Protein AF-G2FBQ6-F1 (afdb_monomer_lite)

Secondary structure (DSSP, 8-state):
--------SS--TT---BHHHHHHHHHHHHHTT--HHHHHHHHTS--B--S-HHHHHHHHHTT--

Sequence (65 aa):
MEAFTYYATQIDAGLAPFDWYKHHVVIGAEEARLSEDYRREIAVLASVPDPDLECHRREMAIYVG

pLDDT: mean 95.92, std 4.94, range [64.69, 98.25]

Foldseek 3Di:
DDDDDDDDPDDDPPDFAAPLVLVVVLVVCVVVVPDPVVSVVSNPGDHDHDPPVVVSVVSCCVVVD

Organism: NCBI:txid1049564

Structure (mmCIF, N/CA/C/O backbone):
data_AF-G2FBQ6-F1
#
_entry.id   AF-G2FBQ6-F1
#
loop_
_atom_site.group_PDB
_atom_site.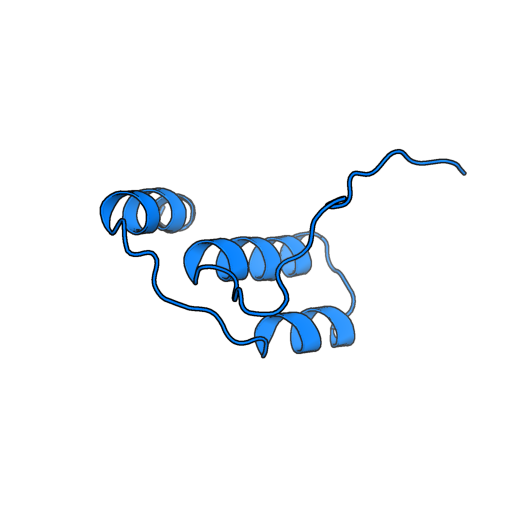id
_atom_site.type_symbol
_atom_site.label_atom_id
_atom_site.label_alt_id
_atom_site.label_comp_id
_atom_site.label_asym_id
_atom_site.label_entity_id
_atom_site.label_seq_id
_atom_site.pdbx_PDB_ins_code
_atom_site.Cartn_x
_atom_site.Cartn_y
_atom_site.Cartn_z
_atom_site.occupancy
_atom_site.B_iso_or_equiv
_atom_site.auth_seq_id
_atom_site.auth_comp_id
_atom_site.auth_asym_id
_atom_site.auth_atom_id
_atom_site.pdbx_PDB_model_num
ATOM 1 N N . MET A 1 1 ? 13.001 11.437 22.501 1.00 76.62 1 MET A N 1
ATOM 2 C CA . MET A 1 1 ? 12.986 11.822 21.075 1.00 76.62 1 MET A CA 1
ATOM 3 C C . MET A 1 1 ? 11.537 12.037 20.699 1.00 76.62 1 MET A C 1
ATOM 5 O O . MET A 1 1 ? 10.719 11.224 21.109 1.00 76.62 1 MET A O 1
ATOM 9 N N . GLU A 1 2 ? 11.228 13.121 19.998 1.00 94.50 2 GLU A N 1
ATOM 10 C CA . GLU A 1 2 ? 9.867 13.466 19.576 1.00 94.50 2 GLU A CA 1
ATOM 11 C C . GLU A 1 2 ? 9.817 13.518 18.049 1.00 94.50 2 GLU A C 1
ATOM 13 O O . GLU A 1 2 ? 10.803 13.888 17.410 1.00 94.50 2 GLU A O 1
ATOM 18 N N . ALA A 1 3 ? 8.689 13.109 17.4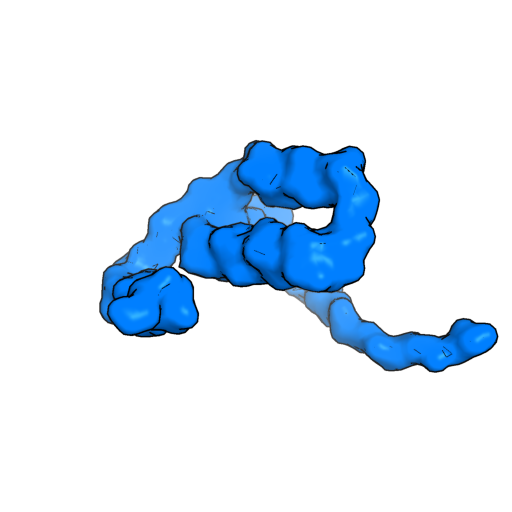75 1.00 96.00 3 ALA A N 1
ATOM 19 C CA . ALA A 1 3 ? 8.466 13.088 16.038 1.00 96.00 3 ALA A CA 1
ATOM 20 C C . ALA A 1 3 ? 7.028 13.508 15.728 1.00 96.00 3 ALA A C 1
ATOM 22 O O . ALA A 1 3 ? 6.111 13.234 16.504 1.00 96.00 3 ALA A O 1
ATOM 23 N N . PHE A 1 4 ? 6.842 14.147 14.576 1.00 97.44 4 PHE A N 1
ATOM 24 C CA . PHE A 1 4 ? 5.529 14.493 14.045 1.00 97.44 4 PHE A CA 1
ATOM 25 C C . PHE A 1 4 ? 5.087 13.444 13.028 1.00 97.44 4 PHE A C 1
ATOM 27 O O . PHE A 1 4 ? 5.895 12.949 12.245 1.00 97.44 4 PHE A O 1
ATOM 34 N N . THR A 1 5 ? 3.798 13.115 13.041 1.00 97.12 5 THR A N 1
ATOM 35 C CA . THR A 1 5 ? 3.184 12.179 12.099 1.00 97.12 5 THR A CA 1
ATOM 36 C C . THR A 1 5 ? 1.737 12.579 11.822 1.00 97.12 5 THR A C 1
ATOM 38 O O . THR A 1 5 ? 1.179 13.441 12.505 1.00 97.12 5 THR A O 1
ATOM 41 N N . TYR A 1 6 ? 1.131 11.935 10.832 1.00 97.12 6 TYR A N 1
ATOM 42 C CA . TYR A 1 6 ? -0.255 12.134 10.436 1.00 97.12 6 TYR A CA 1
ATOM 43 C C . TYR A 1 6 ? -1.028 10.824 10.572 1.00 97.12 6 TYR A C 1
ATOM 45 O O . TYR A 1 6 ? -0.487 9.743 10.351 1.00 97.12 6 TYR A O 1
ATOM 53 N N . TYR A 1 7 ? -2.308 10.929 10.919 1.00 96.25 7 TYR A N 1
ATOM 54 C CA . TYR A 1 7 ? -3.240 9.808 10.932 1.00 96.25 7 TYR A CA 1
ATOM 55 C C . TYR A 1 7 ? -4.613 10.277 10.447 1.00 96.25 7 TYR A C 1
ATOM 57 O O . TYR A 1 7 ? -4.964 11.453 10.581 1.00 96.25 7 TYR A O 1
ATOM 65 N N . ALA A 1 8 ? -5.387 9.363 9.865 1.00 94.38 8 ALA A N 1
ATOM 66 C CA . ALA A 1 8 ? -6.745 9.658 9.432 1.00 94.38 8 ALA A CA 1
ATOM 67 C C . ALA A 1 8 ? -7.670 9.829 10.648 1.00 94.38 8 ALA A C 1
ATOM 69 O O . ALA A 1 8 ? -7.720 8.967 11.523 1.00 94.38 8 ALA A O 1
ATOM 70 N N . THR A 1 9 ? -8.430 10.924 10.695 1.00 97.12 9 THR A N 1
ATOM 71 C CA . THR A 1 9 ? -9.434 11.177 11.748 1.00 97.12 9 THR A CA 1
ATOM 72 C C . THR A 1 9 ? -10.800 10.569 11.426 1.00 97.12 9 THR A C 1
ATOM 74 O O . THR A 1 9 ? -11.653 10.462 12.305 1.00 97.12 9 THR A O 1
ATOM 77 N N . GLN A 1 10 ? -11.006 10.157 10.173 1.00 96.69 10 GLN A N 1
ATOM 78 C CA . GLN A 1 10 ? -12.187 9.455 9.682 1.00 96.69 10 GLN A CA 1
ATOM 79 C C . GLN A 1 10 ? -11.715 8.238 8.886 1.00 96.69 10 GLN A C 1
ATOM 81 O O . GLN A 1 10 ? -10.980 8.390 7.911 1.00 96.69 10 GLN A O 1
ATOM 86 N N . ILE A 1 11 ? -12.096 7.041 9.333 1.00 94.44 11 ILE A N 1
ATOM 87 C CA . ILE A 1 11 ? -11.637 5.769 8.766 1.00 94.44 11 ILE A CA 1
ATOM 88 C C . ILE A 1 11 ? -12.855 4.983 8.290 1.00 94.44 11 ILE A C 1
ATOM 90 O O . ILE A 1 11 ? -13.750 4.688 9.082 1.00 94.44 11 ILE A O 1
ATOM 94 N N . ASP A 1 12 ? -12.859 4.623 7.010 1.00 95.81 12 ASP A N 1
ATOM 95 C CA . ASP A 1 12 ? -13.786 3.645 6.448 1.00 95.81 12 ASP A CA 1
ATOM 96 C C . ASP A 1 12 ? -13.093 2.277 6.400 1.00 95.81 12 ASP A C 1
ATOM 98 O O . ASP A 1 12 ? -12.141 2.071 5.646 1.00 95.81 12 ASP A O 1
ATOM 102 N N . ALA A 1 13 ? -13.562 1.343 7.230 1.00 92.25 13 ALA A N 1
ATOM 103 C CA . ALA A 1 13 ? -13.003 -0.004 7.324 1.00 92.25 13 ALA A CA 1
ATOM 104 C C . ALA A 1 13 ? -13.311 -0.887 6.098 1.00 92.25 13 ALA A C 1
ATOM 106 O O . ALA A 1 13 ? -12.762 -1.982 5.990 1.00 92.25 13 ALA A O 1
ATOM 107 N N . GLY A 1 14 ? -14.192 -0.445 5.194 1.00 94.50 14 GLY A N 1
ATOM 108 C CA . GLY A 1 14 ? -14.524 -1.151 3.957 1.00 94.50 14 GLY A CA 1
ATOM 109 C C . GLY A 1 14 ? -13.542 -0.908 2.809 1.00 94.50 14 GLY A C 1
ATOM 110 O O . GLY A 1 14 ? -13.640 -1.580 1.782 1.00 94.50 14 GLY A O 1
ATOM 111 N N . LEU A 1 15 ? -12.608 0.037 2.952 1.00 94.56 15 LEU A N 1
ATOM 112 C CA . LEU A 1 15 ? -11.657 0.385 1.899 1.00 94.56 15 LEU A CA 1
ATOM 113 C C . LEU A 1 15 ? -10.395 -0.481 1.958 1.00 94.56 15 LEU A C 1
ATOM 115 O O . LEU A 1 15 ? -9.801 -0.684 3.016 1.00 94.56 15 LEU A O 1
ATOM 119 N N . ALA A 1 16 ? -9.953 -0.933 0.787 1.00 96.19 16 ALA A N 1
ATOM 120 C CA . ALA A 1 16 ? -8.651 -1.556 0.582 1.00 96.19 16 ALA A CA 1
ATOM 121 C C . ALA A 1 16 ? -7.730 -0.586 -0.180 1.00 96.19 16 ALA A C 1
ATOM 123 O O . ALA A 1 16 ? -8.222 0.208 -0.987 1.00 96.19 16 ALA A O 1
ATOM 124 N N . PRO A 1 17 ? -6.405 -0.632 0.044 1.00 96.88 17 PRO A N 1
ATOM 125 C CA . PRO A 1 17 ? -5.467 0.187 -0.714 1.00 96.88 17 PRO A CA 1
ATOM 126 C C . PRO A 1 17 ? -5.487 -0.181 -2.200 1.00 96.88 17 PRO A C 1
ATOM 128 O O . PRO A 1 17 ? -5.680 -1.345 -2.559 1.00 96.88 17 PRO A O 1
ATOM 131 N N . PHE A 1 18 ? -5.204 0.794 -3.064 1.00 98.25 18 PHE A N 1
ATOM 132 C CA . PHE A 1 18 ? -4.949 0.501 -4.470 1.00 98.25 18 PHE A CA 1
ATOM 133 C C . PHE A 1 18 ? -3.655 -0.296 -4.648 1.00 98.25 18 PHE A C 1
ATOM 135 O O . PHE A 1 18 ? -2.704 -0.143 -3.875 1.00 98.25 18 PHE A O 1
ATOM 142 N N . ASP A 1 19 ? -3.603 -1.119 -5.694 1.00 97.75 19 ASP A N 1
ATOM 143 C CA . ASP A 1 19 ? -2.447 -1.967 -6.002 1.00 97.75 19 ASP A CA 1
ATOM 144 C C . ASP A 1 19 ? -1.145 -1.162 -6.120 1.00 97.75 19 ASP A C 1
ATOM 146 O O . ASP A 1 19 ? -0.129 -1.549 -5.538 1.00 97.75 19 ASP A O 1
ATOM 150 N N . TRP A 1 20 ? -1.185 -0.012 -6.806 1.00 97.88 20 TRP A N 1
ATOM 151 C CA . TRP A 1 20 ? -0.016 0.862 -6.960 1.00 97.88 20 TRP A CA 1
ATOM 152 C C . TRP A 1 20 ? 0.452 1.420 -5.607 1.00 97.88 20 TRP A C 1
ATOM 154 O O . TRP A 1 20 ? 1.647 1.439 -5.316 1.00 97.88 20 TRP A O 1
ATOM 164 N N . TYR A 1 21 ? -0.485 1.790 -4.729 1.00 98.00 21 TYR A N 1
ATOM 165 C CA . TYR A 1 21 ? -0.162 2.345 -3.417 1.00 98.00 21 TYR A CA 1
ATOM 166 C C . TYR A 1 21 ? 0.475 1.290 -2.512 1.00 98.00 21 TYR A C 1
ATOM 168 O O . TYR A 1 21 ? 1.503 1.547 -1.883 1.00 98.00 21 TYR A O 1
ATOM 176 N N . LYS A 1 22 ? -0.081 0.069 -2.492 1.00 98.06 22 LYS A N 1
ATOM 177 C CA . LYS A 1 22 ? 0.530 -1.049 -1.763 1.00 98.06 22 LYS A CA 1
ATOM 178 C C . LYS A 1 22 ? 1.942 -1.329 -2.279 1.00 98.06 22 LYS A C 1
ATOM 180 O O . LYS A 1 22 ? 2.842 -1.551 -1.473 1.00 98.06 22 LYS A O 1
ATOM 185 N N . HIS A 1 23 ? 2.144 -1.285 -3.596 1.00 97.62 23 HIS A N 1
ATOM 186 C CA . HIS A 1 23 ? 3.458 -1.493 -4.199 1.00 97.62 23 HIS A CA 1
ATOM 187 C C . HIS A 1 23 ? 4.489 -0.475 -3.684 1.00 97.62 23 HIS A C 1
ATOM 189 O O . HIS A 1 23 ? 5.556 -0.882 -3.226 1.00 97.62 23 HIS A O 1
ATOM 195 N N . HIS A 1 24 ? 4.149 0.818 -3.646 1.00 97.81 24 HIS A N 1
ATOM 196 C CA . HIS A 1 24 ? 5.030 1.844 -3.076 1.00 97.81 24 HIS A CA 1
ATOM 197 C C . HIS A 1 24 ? 5.393 1.579 -1.617 1.00 97.81 24 HIS A C 1
ATOM 199 O O . HIS A 1 24 ? 6.558 1.690 -1.238 1.00 97.81 24 HIS A O 1
ATOM 205 N N . VAL A 1 25 ? 4.408 1.215 -0.794 1.00 97.81 25 VAL A N 1
ATOM 206 C CA . VAL A 1 25 ? 4.621 0.977 0.639 1.00 97.81 25 VAL A CA 1
ATOM 207 C C . VAL A 1 25 ? 5.532 -0.233 0.871 1.00 97.81 25 VAL A C 1
ATOM 209 O O . VAL A 1 25 ? 6.422 -0.173 1.720 1.00 97.81 25 VAL A O 1
ATOM 212 N N . VAL A 1 26 ? 5.368 -1.305 0.090 1.00 97.38 26 VAL A N 1
ATOM 213 C CA . VAL A 1 26 ? 6.221 -2.500 0.177 1.00 97.38 26 VAL A CA 1
ATOM 214 C C . VAL A 1 26 ? 7.656 -2.195 -0.257 1.00 97.38 26 VAL A C 1
ATOM 216 O O . VAL A 1 26 ? 8.585 -2.518 0.485 1.00 97.38 26 VAL A O 1
ATOM 219 N N . ILE A 1 27 ? 7.847 -1.537 -1.406 1.00 97.44 27 ILE A N 1
ATOM 220 C CA . ILE A 1 27 ? 9.186 -1.176 -1.895 1.00 97.44 27 ILE A CA 1
ATOM 221 C C . ILE A 1 27 ? 9.877 -0.209 -0.926 1.00 97.44 27 ILE A C 1
ATOM 223 O O . ILE A 1 27 ? 11.015 -0.447 -0.528 1.00 97.44 27 ILE A O 1
ATOM 227 N N . GLY A 1 28 ? 9.178 0.824 -0.451 1.00 97.38 28 GLY A N 1
ATOM 228 C CA . GLY A 1 28 ? 9.741 1.772 0.511 1.00 97.38 28 GLY A CA 1
ATOM 229 C C . GLY A 1 28 ? 10.142 1.111 1.836 1.00 97.38 28 GLY A C 1
ATOM 230 O O . GLY A 1 28 ? 11.178 1.447 2.411 1.00 97.38 28 GLY A O 1
ATOM 231 N N . ALA A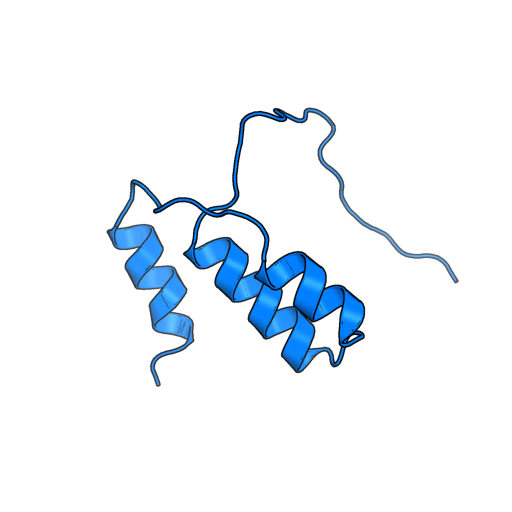 1 29 ? 9.372 0.126 2.312 1.00 97.94 29 ALA A N 1
ATOM 232 C CA . ALA A 1 29 ? 9.723 -0.649 3.501 1.00 97.94 29 ALA A CA 1
ATOM 233 C C . ALA A 1 29 ? 10.983 -1.510 3.295 1.00 97.94 29 ALA A C 1
ATOM 235 O O . ALA A 1 29 ? 11.773 -1.684 4.228 1.00 97.94 29 ALA A O 1
ATOM 236 N N . GLU A 1 30 ? 11.181 -2.048 2.090 1.00 96.88 30 GLU A N 1
ATOM 237 C CA . GLU A 1 30 ? 12.401 -2.759 1.711 1.00 96.88 30 GLU A CA 1
ATOM 238 C C . GLU A 1 30 ? 13.616 -1.826 1.653 1.00 96.88 30 GLU A C 1
ATOM 240 O O . GLU A 1 30 ? 14.629 -2.115 2.294 1.00 96.88 30 GLU A O 1
ATOM 245 N N . GLU A 1 31 ? 13.505 -0.687 0.970 1.00 97.50 31 GLU A N 1
ATOM 246 C CA . GLU A 1 31 ? 14.581 0.303 0.843 1.00 97.50 31 GLU A CA 1
ATOM 247 C C . GLU A 1 31 ? 15.010 0.874 2.203 1.00 97.50 31 GLU A C 1
ATOM 249 O O . GLU A 1 31 ? 16.204 1.013 2.483 1.00 97.50 31 GLU A O 1
ATOM 254 N N . ALA A 1 32 ? 14.043 1.129 3.090 1.00 97.94 32 ALA A N 1
ATOM 255 C CA . ALA A 1 32 ? 14.280 1.583 4.459 1.00 97.94 32 ALA A CA 1
ATOM 256 C C . ALA A 1 32 ? 14.793 0.476 5.401 1.00 97.94 32 ALA A C 1
ATOM 258 O O . ALA A 1 32 ? 15.086 0.753 6.566 1.00 97.94 32 ALA A O 1
ATOM 259 N N . ARG A 1 33 ? 14.919 -0.770 4.917 1.00 98.00 33 ARG A N 1
ATOM 260 C CA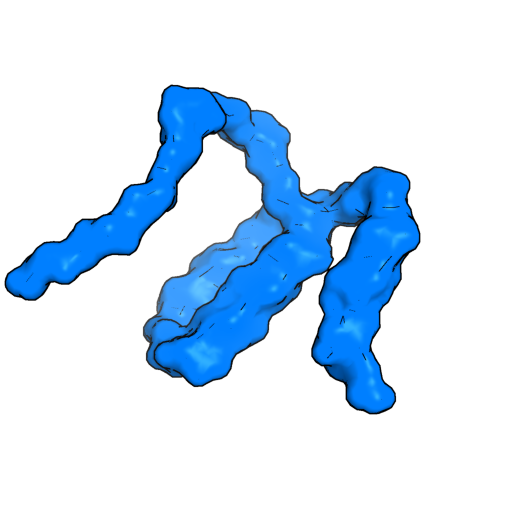 . ARG A 1 33 ? 15.373 -1.944 5.683 1.00 98.00 33 ARG A CA 1
ATOM 261 C C . ARG A 1 33 ? 14.552 -2.185 6.953 1.00 98.00 33 ARG A C 1
ATOM 263 O O . ARG A 1 33 ? 15.105 -2.518 8.004 1.00 98.00 33 ARG A O 1
ATOM 270 N N . LEU A 1 34 ? 13.232 -2.021 6.858 1.00 97.94 34 LEU A N 1
ATOM 271 C CA . LEU A 1 34 ? 12.322 -2.392 7.940 1.00 97.94 34 LEU A CA 1
ATOM 272 C C . LEU A 1 34 ? 12.358 -3.910 8.179 1.00 97.94 34 LEU A C 1
ATOM 274 O O . LEU A 1 34 ? 12.838 -4.681 7.341 1.00 97.94 34 LEU A O 1
ATOM 278 N N . SER A 1 35 ? 11.863 -4.348 9.340 1.00 97.94 35 SER A N 1
ATOM 279 C CA . SER A 1 35 ? 11.911 -5.761 9.720 1.00 97.94 35 SER A CA 1
ATOM 280 C C . SER A 1 35 ? 11.230 -6.653 8.678 1.00 97.94 35 SER A C 1
ATOM 282 O O . SER A 1 35 ? 10.256 -6.271 8.025 1.00 97.94 35 SER A O 1
ATOM 284 N N . GLU A 1 36 ? 11.751 -7.868 8.510 1.00 96.31 36 GLU A N 1
ATOM 285 C CA . GLU A 1 36 ? 11.162 -8.847 7.594 1.00 96.31 36 GLU A CA 1
ATOM 286 C C . GLU A 1 36 ? 9.720 -9.185 7.980 1.00 96.31 36 GLU A C 1
ATOM 288 O O . GLU A 1 36 ? 8.867 -9.282 7.103 1.00 96.31 36 GLU A O 1
ATOM 293 N N . ASP A 1 37 ? 9.431 -9.280 9.279 1.00 97.75 37 ASP A N 1
ATOM 294 C CA . ASP A 1 37 ? 8.078 -9.507 9.792 1.00 97.75 37 ASP A CA 1
ATOM 295 C C . ASP A 1 37 ? 7.108 -8.427 9.314 1.00 97.75 37 ASP A C 1
ATOM 297 O O . ASP A 1 37 ? 6.096 -8.749 8.696 1.00 97.75 37 ASP A O 1
ATOM 301 N N . TYR A 1 38 ? 7.473 -7.151 9.474 1.00 96.88 38 TYR A N 1
ATOM 302 C CA . TYR A 1 38 ? 6.638 -6.039 9.029 1.00 96.88 38 TYR A CA 1
ATOM 303 C C . TYR A 1 38 ? 6.428 -6.053 7.511 1.00 96.88 38 TYR A C 1
ATOM 305 O O . TYR A 1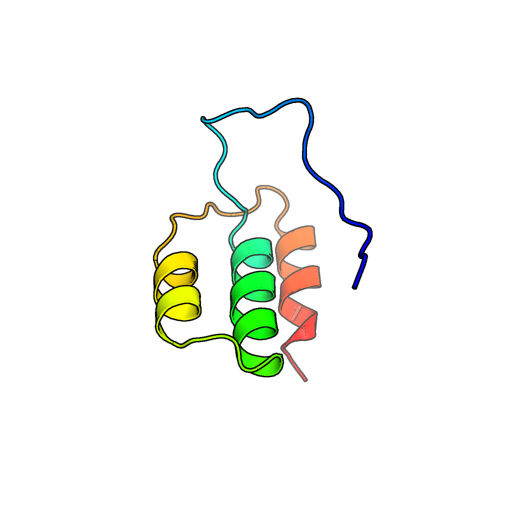 38 ? 5.302 -5.912 7.040 1.00 96.88 38 TYR A O 1
ATOM 313 N N . ARG A 1 39 ? 7.494 -6.281 6.730 1.00 96.75 39 ARG A N 1
ATOM 314 C CA . ARG A 1 39 ? 7.400 -6.366 5.261 1.00 96.75 39 ARG A CA 1
ATOM 315 C C . ARG A 1 39 ? 6.482 -7.504 4.811 1.00 96.75 39 ARG A C 1
ATOM 317 O O . ARG A 1 39 ? 5.707 -7.320 3.876 1.00 96.75 39 ARG A O 1
ATOM 324 N N . ARG A 1 40 ? 6.537 -8.661 5.481 1.00 96.62 40 ARG A N 1
ATOM 325 C CA . ARG A 1 40 ? 5.646 -9.797 5.201 1.00 96.62 40 ARG A CA 1
ATOM 326 C C . ARG A 1 40 ? 4.195 -9.466 5.527 1.00 96.62 40 ARG A C 1
ATOM 328 O O . ARG A 1 40 ? 3.329 -9.765 4.712 1.00 96.62 40 ARG A O 1
ATOM 335 N N . GLU A 1 41 ? 3.940 -8.826 6.665 1.00 97.44 41 GLU A N 1
ATOM 336 C CA . GLU A 1 41 ? 2.591 -8.426 7.079 1.00 97.44 41 GLU A CA 1
ATOM 337 C C . GLU A 1 41 ? 1.930 -7.484 6.067 1.00 97.44 41 GLU A C 1
ATOM 339 O O . GLU A 1 41 ? 0.802 -7.732 5.644 1.00 97.44 41 GLU A O 1
ATOM 344 N N . ILE A 1 42 ? 2.631 -6.439 5.621 1.00 96.62 42 ILE A N 1
ATOM 345 C CA . ILE A 1 42 ? 2.055 -5.473 4.673 1.00 96.62 42 ILE A CA 1
ATOM 346 C C . ILE A 1 42 ? 1.929 -6.037 3.250 1.00 96.62 42 ILE A C 1
ATOM 348 O O . ILE A 1 42 ? 1.009 -5.664 2.524 1.00 96.62 42 ILE A O 1
ATOM 352 N N . ALA A 1 43 ? 2.814 -6.954 2.843 1.00 96.00 43 ALA A N 1
ATOM 353 C CA . ALA A 1 43 ? 2.799 -7.528 1.498 1.00 96.00 43 ALA A CA 1
ATOM 354 C C . ALA A 1 43 ? 1.581 -8.435 1.251 1.00 96.00 43 ALA A C 1
ATOM 356 O O . ALA A 1 43 ? 1.081 -8.496 0.125 1.00 96.00 43 ALA A O 1
ATOM 357 N N . VAL A 1 44 ? 1.087 -9.117 2.292 1.00 97.00 44 VAL A N 1
ATOM 358 C CA . VAL A 1 44 ? -0.064 -10.033 2.190 1.00 97.00 44 VAL A CA 1
ATOM 359 C C . VAL A 1 44 ? -1.419 -9.334 2.310 1.00 97.00 44 VAL A C 1
ATOM 361 O O . VAL A 1 44 ? -2.448 -9.973 2.092 1.00 97.00 44 VAL A O 1
ATOM 364 N N . LEU A 1 45 ? -1.448 -8.036 2.635 1.00 95.75 45 LEU A N 1
ATOM 365 C CA . LEU A 1 45 ? -2.693 -7.273 2.683 1.00 95.75 45 LEU A CA 1
ATOM 366 C C . LEU A 1 45 ? -3.361 -7.241 1.304 1.00 95.75 45 LEU A C 1
ATOM 368 O O . LEU A 1 45 ? -2.710 -7.054 0.266 1.00 95.75 45 LEU A O 1
ATOM 372 N N . ALA A 1 46 ? -4.684 -7.411 1.307 1.00 96.69 46 ALA A N 1
ATOM 373 C CA . ALA A 1 46 ? -5.490 -7.275 0.107 1.00 96.69 46 ALA A CA 1
ATOM 374 C C . ALA A 1 46 ? -5.383 -5.844 -0.436 1.00 96.69 46 ALA A C 1
ATOM 376 O O . ALA A 1 46 ? -5.361 -4.873 0.318 1.00 96.69 46 ALA A O 1
ATOM 377 N N . SER A 1 47 ? -5.325 -5.736 -1.756 1.00 97.88 47 SER A N 1
ATOM 378 C CA . SER A 1 47 ? -5.389 -4.481 -2.494 1.00 97.88 47 SER A CA 1
ATOM 379 C C . SER A 1 47 ? -6.351 -4.644 -3.661 1.00 97.88 47 SER A C 1
ATOM 381 O O . SER A 1 47 ? -6.741 -5.766 -4.000 1.00 97.88 47 SER A O 1
ATOM 383 N N . VAL A 1 48 ? -6.779 -3.521 -4.223 1.00 98.25 48 VAL A N 1
ATOM 384 C CA . VAL A 1 48 ? -7.714 -3.488 -5.348 1.00 98.25 48 VAL A CA 1
ATOM 385 C C . VAL A 1 48 ? -7.123 -2.711 -6.524 1.00 98.25 48 VAL A C 1
ATOM 387 O O . VAL A 1 48 ? -6.336 -1.785 -6.308 1.00 98.25 48 VAL A 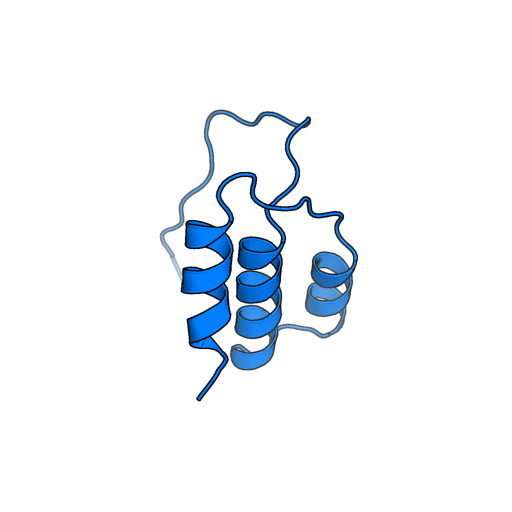O 1
ATOM 390 N N . PRO A 1 49 ? -7.520 -3.029 -7.768 1.00 97.88 49 PRO A N 1
ATOM 391 C CA . PRO A 1 49 ? -7.138 -2.226 -8.920 1.00 97.88 49 PRO A CA 1
ATOM 392 C C . PRO A 1 49 ? -7.626 -0.785 -8.770 1.00 97.88 49 PRO A C 1
ATOM 394 O O . PRO A 1 49 ? -8.738 -0.544 -8.293 1.00 97.88 49 PRO A O 1
ATOM 397 N N . ASP A 1 50 ? -6.807 0.171 -9.204 1.00 97.19 50 ASP A N 1
ATOM 398 C CA . ASP A 1 50 ? -7.248 1.560 -9.325 1.00 97.19 50 ASP A CA 1
ATOM 399 C C . ASP A 1 50 ? -8.225 1.667 -10.511 1.00 97.19 50 ASP A C 1
ATOM 401 O O . ASP A 1 50 ? -7.880 1.225 -11.615 1.00 97.19 50 ASP A O 1
ATOM 405 N N . PRO A 1 51 ? -9.444 2.209 -10.323 1.00 97.12 51 PRO A N 1
ATOM 406 C CA . PRO A 1 51 ? -10.354 2.467 -11.435 1.00 97.12 51 PRO A CA 1
ATOM 407 C C . PRO A 1 51 ? -9.785 3.467 -12.455 1.00 97.12 51 PRO A C 1
ATOM 409 O O . PRO A 1 51 ? -10.180 3.428 -13.622 1.00 97.12 51 PRO A O 1
ATOM 412 N N . ASP A 1 52 ? -8.864 4.345 -12.048 1.00 97.69 52 ASP A N 1
ATOM 413 C CA . ASP A 1 52 ? -8.099 5.208 -12.943 1.00 97.69 52 ASP A CA 1
ATOM 414 C C . ASP A 1 52 ? -6.823 4.490 -13.413 1.00 97.69 52 ASP A C 1
ATOM 416 O O . ASP A 1 52 ? -5.770 4.487 -12.769 1.00 97.69 52 ASP A O 1
ATOM 420 N N . LEU A 1 53 ? -6.920 3.878 -14.594 1.00 96.19 53 LEU A N 1
ATOM 421 C CA . LEU A 1 53 ? -5.807 3.151 -15.203 1.00 96.19 53 LEU A CA 1
ATOM 422 C C . LEU A 1 53 ? -4.628 4.058 -15.578 1.00 96.19 53 LEU A C 1
ATOM 424 O O . LEU A 1 53 ? -3.490 3.588 -15.601 1.00 96.19 53 LEU A O 1
ATOM 428 N N . GLU A 1 54 ? -4.872 5.336 -15.878 1.00 97.69 54 GLU A N 1
ATOM 429 C CA . GLU A 1 54 ? -3.794 6.267 -16.214 1.00 97.69 54 GLU A CA 1
ATOM 430 C C . GLU A 1 54 ? -3.027 6.673 -14.956 1.00 97.69 54 GLU A C 1
ATOM 432 O O . GLU A 1 54 ? -1.796 6.740 -14.988 1.00 97.69 54 GLU A O 1
ATOM 437 N N . CYS A 1 55 ? -3.735 6.849 -13.835 1.00 96.81 55 CYS A N 1
ATOM 438 C CA . CYS A 1 55 ? -3.122 6.983 -12.517 1.00 96.81 55 CYS A CA 1
ATOM 439 C C . CYS A 1 55 ? -2.231 5.771 -12.222 1.00 96.81 55 CYS A C 1
ATOM 441 O O . CYS A 1 55 ? -1.021 5.932 -12.071 1.00 96.81 55 CYS A O 1
ATOM 443 N N . HIS A 1 56 ? -2.781 4.554 -12.270 1.00 97.50 56 HIS A N 1
ATOM 444 C CA . HIS A 1 56 ? -2.004 3.334 -12.038 1.00 97.50 56 HIS A CA 1
ATOM 445 C C . HIS A 1 56 ? -0.751 3.258 -12.923 1.00 97.50 56 HIS A C 1
ATOM 447 O O . HIS A 1 56 ? 0.349 3.003 -12.432 1.00 97.50 56 HIS A O 1
ATOM 453 N N . ARG A 1 57 ? -0.892 3.510 -14.230 1.00 97.00 57 ARG A N 1
ATOM 454 C CA . ARG A 1 57 ? 0.227 3.472 -15.180 1.00 97.00 57 ARG A CA 1
ATOM 455 C C . ARG A 1 57 ? 1.313 4.484 -14.823 1.00 97.00 57 ARG A C 1
ATOM 457 O O . ARG A 1 57 ? 2.493 4.149 -14.905 1.00 97.00 57 ARG A O 1
ATOM 464 N N . ARG A 1 58 ? 0.930 5.708 -14.449 1.00 97.69 58 ARG A N 1
ATOM 465 C CA . ARG A 1 58 ? 1.868 6.767 -14.056 1.00 97.69 58 ARG A CA 1
ATOM 466 C C . ARG A 1 58 ? 2.641 6.385 -12.798 1.00 97.69 58 ARG A C 1
ATOM 468 O O . ARG A 1 58 ? 3.860 6.511 -12.795 1.00 97.69 58 ARG A O 1
ATOM 475 N N . GLU A 1 59 ? 1.950 5.902 -11.771 1.00 98.06 59 GLU A N 1
ATOM 476 C CA . GLU A 1 59 ? 2.579 5.524 -10.501 1.00 98.06 59 GLU A CA 1
ATOM 477 C C . GLU A 1 59 ? 3.528 4.326 -10.684 1.00 98.06 59 GLU A C 1
ATOM 479 O O . GLU A 1 59 ? 4.657 4.332 -10.194 1.00 98.06 59 GLU A O 1
ATOM 484 N N . MET A 1 60 ? 3.138 3.326 -11.480 1.00 97.75 60 MET A N 1
ATOM 485 C CA . MET A 1 60 ? 4.000 2.170 -11.755 1.00 97.75 60 MET A CA 1
ATOM 486 C C . MET A 1 60 ? 5.199 2.498 -12.655 1.00 97.75 60 MET A C 1
ATOM 488 O O . MET A 1 60 ? 6.234 1.840 -12.550 1.00 97.75 60 MET A O 1
ATOM 492 N N . ALA A 1 61 ? 5.106 3.524 -13.509 1.00 97.25 61 ALA A N 1
ATOM 493 C CA . ALA A 1 61 ? 6.217 3.956 -14.359 1.00 97.25 61 ALA A CA 1
ATOM 494 C C . ALA A 1 61 ? 7.428 4.468 -13.560 1.00 97.25 61 ALA A C 1
ATOM 496 O O . ALA A 1 61 ? 8.532 4.467 -14.090 1.00 97.25 61 ALA A O 1
ATOM 497 N N . ILE A 1 62 ? 7.257 4.831 -12.282 1.00 96.25 62 ILE A N 1
ATOM 498 C CA . ILE A 1 62 ? 8.357 5.213 -11.378 1.00 96.25 62 ILE A CA 1
ATOM 499 C C . ILE A 1 62 ? 9.400 4.084 -11.248 1.00 96.25 62 ILE A C 1
ATOM 501 O O . ILE A 1 62 ? 10.577 4.354 -11.021 1.00 96.25 62 ILE A O 1
ATOM 505 N N . TYR A 1 63 ? 8.986 2.828 -11.436 1.00 94.44 63 TYR A N 1
ATOM 506 C CA . TYR A 1 63 ? 9.838 1.640 -11.310 1.00 94.44 63 TYR A CA 1
ATOM 507 C C . TYR A 1 63 ? 10.344 1.083 -12.643 1.00 94.44 63 TYR A C 1
ATOM 509 O O . TYR A 1 63 ? 11.083 0.098 -12.657 1.00 94.44 63 TYR A O 1
ATOM 517 N N . VAL A 1 64 ? 9.946 1.685 -13.765 1.00 86.44 64 VAL A N 1
ATOM 518 C CA . VAL A 1 64 ? 10.394 1.284 -15.100 1.00 86.44 64 VAL A CA 1
ATOM 519 C C . VAL A 1 64 ? 11.436 2.303 -15.559 1.00 86.44 64 VAL A C 1
ATOM 521 O O . VAL A 1 64 ? 11.094 3.445 -15.853 1.00 86.44 64 VAL A O 1
ATOM 524 N N . GLY A 1 65 ? 12.707 1.892 -15.541 1.00 64.69 65 GLY A N 1
ATOM 525 C CA . GLY A 1 65 ? 13.854 2.712 -15.956 1.00 64.69 65 GLY A CA 1
ATOM 526 C C . GLY A 1 65 ? 13.946 2.952 -17.457 1.00 64.69 65 GLY A C 1
ATOM 527 O O . GLY A 1 65 ? 13.460 2.096 -18.231 1.00 64.69 65 GLY A O 1
#

Radius of gyration: 13.95 Å; chains: 1; bounding box: 30×24×37 Å